Protein AF-A0A959Y8H9-F1 (afdb_monomer_lite)

pLDDT: mean 82.76, std 11.1, range [42.66, 98.06]

Secondary structure (DSSP, 8-state):
--HHHHHHHHHHHHHHTSHHHHHHHHHHHHHHHHHHHHHHHHHHT----EEEEEEETT-SSTTTSPP-SSEEEEEE-S---HHHHHHSS-SEEEEE-TTHHHH---EEEESSPPPHHHHHHH--

Structure (mmCIF, N/CA/C/O backbone):
data_AF-A0A959Y8H9-F1
#
_entry.id   AF-A0A959Y8H9-F1
#
loop_
_atom_site.group_PDB
_atom_site.id
_atom_site.type_symbol
_atom_site.label_atom_id
_atom_site.label_alt_id
_atom_site.label_comp_id
_atom_site.label_asym_id
_atom_site.label_entity_id
_atom_site.label_seq_id
_atom_site.pdbx_PDB_ins_code
_atom_site.Cartn_x
_atom_site.Cartn_y
_atom_site.Cartn_z
_atom_site.occupancy
_atom_site.B_iso_or_equiv
_atom_site.auth_seq_id
_atom_site.auth_comp_id
_atom_site.auth_asym_id
_atom_site.auth_atom_id
_atom_site.pdbx_PDB_model_num
ATOM 1 N N . MET A 1 1 ? 11.774 22.349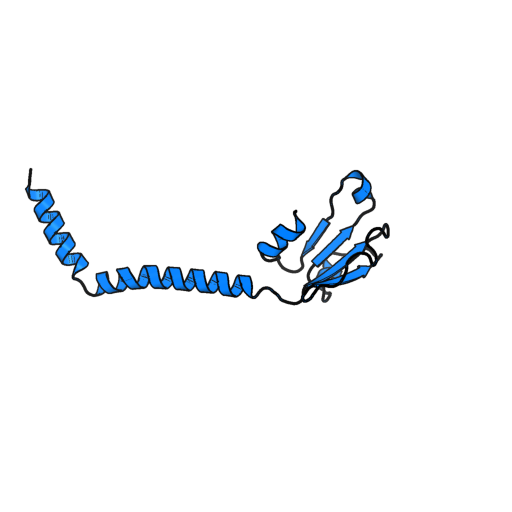 -49.192 1.00 65.00 1 MET A N 1
ATOM 2 C CA . MET A 1 1 ? 11.672 22.098 -47.736 1.00 65.00 1 MET A CA 1
ATOM 3 C C . MET A 1 1 ? 11.659 20.598 -47.359 1.00 65.00 1 MET A C 1
ATOM 5 O O . MET A 1 1 ? 11.124 20.247 -46.323 1.00 65.00 1 MET A O 1
ATOM 9 N N . GLY A 1 2 ? 12.299 19.694 -48.124 1.00 78.12 2 GLY A N 1
ATOM 10 C CA . GLY A 1 2 ? 12.281 18.238 -47.844 1.00 78.12 2 GLY A CA 1
ATOM 11 C C . GLY A 1 2 ? 13.515 17.662 -47.129 1.00 78.12 2 GLY A C 1
ATOM 12 O O . GLY A 1 2 ? 13.541 16.484 -46.794 1.00 78.12 2 GLY A O 1
ATOM 13 N N . LYS A 1 3 ? 14.558 18.468 -46.888 1.00 82.50 3 LYS A N 1
ATOM 14 C CA . LYS A 1 3 ? 15.844 17.973 -46.360 1.00 82.50 3 LYS A CA 1
ATOM 15 C C . LYS A 1 3 ? 15.769 17.554 -44.885 1.00 82.50 3 LYS A C 1
ATOM 17 O O . LYS A 1 3 ? 16.422 16.595 -44.497 1.00 82.50 3 LYS A O 1
ATOM 22 N N . ILE A 1 4 ? 14.944 18.231 -44.084 1.00 92.44 4 ILE A N 1
ATOM 23 C CA . ILE A 1 4 ? 14.794 17.955 -42.646 1.00 92.44 4 ILE A CA 1
ATOM 24 C C . ILE A 1 4 ? 14.186 16.563 -42.418 1.00 92.44 4 ILE A C 1
ATOM 26 O O . ILE A 1 4 ? 14.710 15.796 -41.618 1.00 92.44 4 ILE A O 1
ATOM 30 N N . GLY A 1 5 ? 13.149 16.193 -43.178 1.00 93.62 5 GLY A N 1
ATOM 31 C CA . GLY A 1 5 ? 12.522 14.870 -43.071 1.00 93.62 5 GLY A CA 1
ATOM 32 C C . GLY A 1 5 ? 13.487 13.719 -43.377 1.00 93.62 5 GLY A C 1
ATOM 33 O O . GLY A 1 5 ? 13.506 12.724 -42.657 1.00 93.62 5 GLY A O 1
ATOM 34 N N . LEU A 1 6 ? 14.359 13.883 -44.379 1.00 93.88 6 LEU A N 1
ATOM 35 C CA . LEU A 1 6 ? 15.390 12.890 -44.712 1.00 93.88 6 LEU A CA 1
ATOM 36 C C . LEU A 1 6 ? 16.434 12.732 -43.595 1.00 93.88 6 LEU A C 1
ATOM 38 O O . LEU A 1 6 ? 16.882 11.618 -43.319 1.00 93.88 6 LEU A O 1
ATOM 42 N N . ILE A 1 7 ? 16.800 13.832 -42.931 1.00 94.31 7 ILE A N 1
ATOM 43 C CA . ILE A 1 7 ? 17.730 13.813 -41.795 1.00 94.31 7 ILE A CA 1
ATOM 44 C C . ILE A 1 7 ? 17.099 13.082 -40.604 1.00 94.31 7 ILE A C 1
ATOM 46 O O . ILE A 1 7 ? 17.745 12.207 -40.024 1.00 94.31 7 ILE A O 1
ATOM 50 N N . ILE A 1 8 ? 15.834 13.380 -40.288 1.00 94.75 8 ILE A N 1
ATOM 51 C CA . ILE A 1 8 ? 15.091 12.720 -39.203 1.00 94.75 8 ILE A CA 1
ATOM 52 C C . ILE A 1 8 ? 14.971 11.219 -39.470 1.00 94.75 8 ILE A C 1
ATOM 54 O O . ILE A 1 8 ? 15.257 10.420 -38.581 1.00 94.75 8 ILE A O 1
ATOM 58 N N . TRP A 1 9 ? 14.609 10.823 -40.693 1.00 95.31 9 TRP A N 1
ATOM 59 C CA . TRP A 1 9 ? 14.476 9.414 -41.068 1.00 95.31 9 TRP A CA 1
ATOM 60 C C . TRP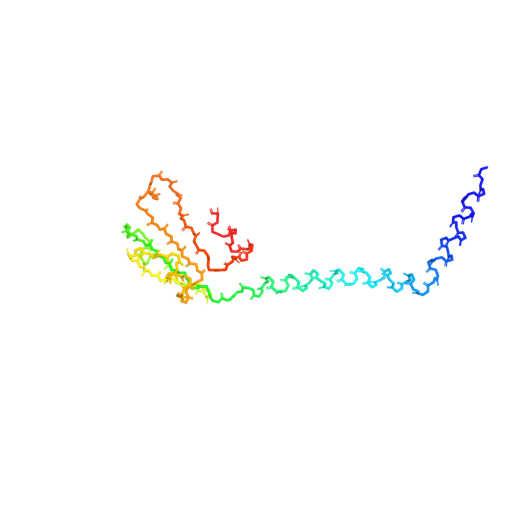 A 1 9 ? 15.776 8.633 -40.852 1.00 95.31 9 TRP A C 1
ATOM 62 O O . TRP A 1 9 ? 15.780 7.581 -40.208 1.00 95.31 9 TRP A O 1
ATOM 72 N N . ARG A 1 10 ? 16.901 9.166 -41.345 1.00 95.69 10 ARG A N 1
ATOM 73 C CA . ARG A 1 10 ? 18.214 8.530 -41.183 1.00 95.69 10 ARG A CA 1
ATOM 74 C C . ARG A 1 10 ? 18.586 8.384 -39.707 1.00 95.69 10 ARG A C 1
ATOM 76 O O . ARG A 1 10 ? 19.056 7.324 -39.295 1.00 95.69 10 ARG A O 1
ATOM 83 N N . GLU A 1 11 ? 18.375 9.434 -38.920 1.00 95.31 11 GLU A N 1
ATOM 84 C CA . GLU A 1 11 ? 18.701 9.448 -37.493 1.00 95.31 11 GLU A CA 1
ATOM 85 C C . GLU A 1 11 ? 17.824 8.466 -36.701 1.00 95.31 11 GLU A C 1
ATOM 87 O O . GLU A 1 11 ? 18.336 7.688 -35.895 1.00 95.31 11 GLU A O 1
ATOM 92 N N . TYR A 1 12 ? 16.519 8.436 -36.984 1.00 94.75 12 TYR A N 1
ATOM 93 C CA . TYR A 1 12 ? 15.569 7.514 -36.364 1.00 94.75 12 TYR A CA 1
ATOM 94 C C . TYR A 1 12 ? 15.941 6.055 -36.638 1.00 94.75 12 TYR A C 1
ATOM 96 O O . TYR A 1 12 ? 16.118 5.285 -35.696 1.00 94.75 12 TYR A O 1
ATOM 104 N N . ILE A 1 13 ? 16.158 5.679 -37.904 1.00 95.44 13 ILE A N 1
ATOM 105 C CA . ILE A 1 13 ? 16.549 4.308 -38.271 1.00 95.44 13 ILE A CA 1
ATOM 106 C C . ILE A 1 13 ? 17.870 3.910 -37.603 1.00 95.44 13 ILE A C 1
ATOM 108 O O . ILE A 1 13 ? 18.004 2.785 -37.118 1.00 95.44 13 ILE A O 1
ATOM 112 N N . THR A 1 14 ? 18.825 4.839 -37.524 1.00 95.25 14 THR A N 1
ATOM 113 C CA . THR A 1 14 ? 20.118 4.603 -36.864 1.00 95.25 14 THR A CA 1
ATOM 114 C C . THR A 1 14 ? 19.966 4.400 -35.357 1.00 95.25 14 THR A C 1
ATOM 116 O O . THR A 1 14 ? 20.752 3.667 -34.764 1.00 95.25 14 THR A O 1
ATOM 119 N N . ARG A 1 15 ? 18.969 5.017 -34.715 1.00 93.62 15 ARG A N 1
ATOM 120 C CA . ARG A 1 15 ? 18.700 4.843 -33.280 1.00 93.62 15 ARG A CA 1
ATOM 121 C C . ARG A 1 15 ? 17.896 3.582 -32.997 1.00 93.62 15 ARG A C 1
ATOM 123 O O . ARG A 1 15 ? 18.316 2.804 -32.150 1.00 93.62 15 ARG A O 1
ATOM 130 N N . VAL A 1 16 ? 16.815 3.337 -33.736 1.00 94.19 16 VAL A N 1
ATOM 131 C CA . VAL A 1 16 ? 15.913 2.199 -33.489 1.00 94.19 16 VAL A CA 1
ATOM 132 C C . VAL A 1 16 ? 16.556 0.852 -33.804 1.00 94.19 16 VAL A C 1
ATOM 134 O O . VAL A 1 16 ? 16.252 -0.135 -33.147 1.00 94.19 16 VAL A O 1
ATOM 137 N N . ARG A 1 17 ? 17.494 0.791 -34.757 1.00 94.06 17 ARG A N 1
ATOM 138 C CA . ARG A 1 17 ? 18.238 -0.445 -35.056 1.00 94.06 17 ARG A CA 1
ATOM 139 C C . ARG A 1 17 ? 19.370 -0.746 -34.072 1.00 94.06 17 ARG A C 1
ATOM 141 O O . ARG A 1 17 ? 19.973 -1.812 -34.172 1.00 94.06 17 ARG A O 1
ATOM 148 N N . LYS A 1 18 ? 19.693 0.156 -33.135 1.00 96.31 18 LYS A N 1
ATOM 149 C CA . LYS A 1 18 ? 20.694 -0.154 -32.107 1.00 96.31 18 LYS A CA 1
ATOM 150 C C . LYS A 1 18 ? 20.121 -1.197 -31.144 1.00 96.31 18 LYS A C 1
ATOM 152 O O . LYS A 1 18 ? 19.013 -1.001 -30.643 1.00 96.31 18 LYS A O 1
ATOM 157 N N . PRO A 1 19 ? 20.876 -2.257 -30.813 1.00 94.81 19 PRO A N 1
ATOM 158 C CA . PRO A 1 19 ? 20.393 -3.298 -29.909 1.00 94.81 19 PRO A CA 1
ATOM 159 C C . PRO A 1 19 ? 20.040 -2.731 -28.529 1.00 94.81 19 PRO A C 1
ATOM 161 O O . PRO A 1 19 ? 19.030 -3.116 -27.953 1.00 94.81 19 PRO A O 1
ATOM 164 N N . SER A 1 20 ? 20.797 -1.743 -28.038 1.00 95.00 20 SER A N 1
ATOM 165 C CA . SER A 1 20 ? 20.491 -1.055 -26.780 1.00 95.00 20 SER A CA 1
ATOM 166 C C . SER A 1 20 ? 19.142 -0.332 -26.800 1.00 95.00 20 SER A C 1
ATOM 168 O O . SER A 1 20 ? 18.434 -0.349 -25.796 1.00 95.00 20 SER A O 1
ATOM 170 N N . PHE A 1 21 ? 18.755 0.262 -27.934 1.00 94.88 21 PHE A N 1
ATOM 171 C CA . PHE A 1 21 ? 17.468 0.940 -28.071 1.00 94.88 21 PHE A CA 1
ATOM 172 C C . PHE A 1 21 ? 16.311 -0.060 -28.018 1.00 94.88 21 PHE A C 1
ATOM 174 O O . PHE A 1 21 ? 15.347 0.158 -27.286 1.00 94.88 21 PHE A O 1
ATOM 181 N N . LEU A 1 22 ? 16.422 -1.175 -28.746 1.00 94.06 22 LEU A N 1
ATOM 182 C CA . LEU A 1 22 ? 15.400 -2.224 -28.739 1.00 94.06 22 LEU A CA 1
ATOM 183 C C . LEU A 1 22 ? 15.256 -2.844 -27.350 1.00 94.06 22 LEU A C 1
ATOM 185 O O . LEU A 1 22 ? 14.144 -2.916 -26.836 1.00 94.06 22 LEU A O 1
ATOM 189 N N . ILE A 1 23 ? 16.372 -3.206 -26.708 1.00 96.19 23 ILE A N 1
ATOM 190 C CA . ILE A 1 23 ? 16.359 -3.779 -25.357 1.00 96.19 23 ILE A CA 1
ATOM 191 C C . ILE A 1 23 ? 15.675 -2.820 -24.385 1.00 96.19 23 ILE A C 1
ATOM 193 O O . ILE A 1 23 ? 14.738 -3.224 -23.711 1.00 96.19 23 ILE A O 1
ATOM 197 N N . MET A 1 24 ? 16.078 -1.548 -24.340 1.00 94.69 24 MET A N 1
ATOM 198 C CA . MET A 1 24 ? 15.503 -0.579 -23.402 1.00 94.69 24 MET A CA 1
ATOM 199 C C . MET A 1 24 ? 14.013 -0.310 -23.669 1.00 94.69 24 MET A C 1
ATOM 201 O O . MET A 1 24 ? 13.250 -0.139 -22.720 1.00 94.69 24 MET A O 1
ATOM 205 N N . THR A 1 25 ? 13.588 -0.321 -24.938 1.00 94.69 25 THR A N 1
ATOM 206 C CA . THR A 1 25 ? 12.184 -0.096 -25.328 1.00 94.69 25 THR A CA 1
ATOM 207 C C . THR A 1 25 ? 11.260 -1.194 -24.811 1.00 94.69 25 THR A C 1
ATOM 209 O O . THR A 1 25 ? 10.128 -0.898 -24.449 1.00 94.69 25 THR A O 1
ATOM 212 N N . PHE A 1 26 ? 11.727 -2.443 -24.733 1.00 95.94 26 PHE A N 1
ATOM 213 C CA . PHE A 1 26 ? 10.948 -3.539 -24.147 1.00 95.94 26 PHE A CA 1
ATOM 214 C C . PHE A 1 26 ? 11.177 -3.679 -22.641 1.00 95.94 26 PHE A C 1
ATOM 216 O O . PHE A 1 26 ? 10.233 -3.903 -21.886 1.00 95.94 26 PHE A O 1
ATOM 223 N N . LEU A 1 27 ? 12.420 -3.507 -22.191 1.00 97.00 27 LEU A N 1
ATOM 224 C CA . LEU A 1 27 ? 12.807 -3.667 -20.795 1.00 97.00 27 LEU A CA 1
ATOM 225 C C . LEU A 1 27 ? 12.161 -2.601 -19.905 1.00 97.00 27 LEU A C 1
ATOM 227 O O . LEU A 1 27 ? 11.696 -2.930 -18.822 1.00 97.00 27 LEU A O 1
ATOM 231 N N . GLY A 1 28 ? 12.080 -1.345 -20.356 1.00 96.31 28 GLY A N 1
ATOM 232 C CA . GLY A 1 28 ? 11.457 -0.260 -19.592 1.00 96.31 28 GLY A CA 1
ATOM 233 C C . GLY A 1 28 ? 9.998 -0.560 -19.216 1.00 96.31 28 GLY A C 1
ATOM 234 O O . GLY A 1 28 ? 9.690 -0.635 -18.025 1.00 96.31 28 GLY A O 1
ATOM 235 N N . PRO A 1 29 ? 9.103 -0.797 -20.193 1.00 96.94 29 PRO A N 1
ATOM 236 C CA . PRO A 1 29 ? 7.721 -1.190 -19.927 1.00 96.94 29 PRO A CA 1
ATOM 237 C C . PRO A 1 29 ? 7.602 -2.472 -19.097 1.00 96.94 29 PRO A C 1
ATOM 239 O O . PRO A 1 29 ? 6.760 -2.531 -18.205 1.00 96.94 29 PRO A O 1
ATOM 242 N N . LEU A 1 30 ? 8.458 -3.472 -19.342 1.00 98.06 30 LEU A N 1
ATOM 243 C CA . LEU A 1 30 ? 8.471 -4.718 -18.570 1.00 98.06 30 LEU A CA 1
ATOM 244 C C . LEU A 1 30 ? 8.778 -4.464 -17.088 1.00 98.06 30 LEU A C 1
ATOM 246 O O . LEU A 1 30 ? 8.085 -4.988 -16.219 1.00 98.06 30 LEU A O 1
ATOM 250 N N . LEU A 1 31 ? 9.791 -3.644 -16.793 1.00 97.81 31 LEU A N 1
ATOM 251 C CA . LEU A 1 31 ? 10.162 -3.297 -15.421 1.00 97.81 31 LEU A CA 1
ATOM 252 C C . LEU A 1 31 ? 9.041 -2.529 -14.714 1.00 97.81 31 LEU A C 1
ATOM 254 O O . LEU A 1 31 ? 8.746 -2.826 -13.559 1.00 97.81 31 LEU A O 1
ATOM 258 N N . ILE A 1 32 ? 8.381 -1.595 -15.407 1.00 97.50 32 ILE A N 1
ATOM 259 C CA . ILE A 1 32 ? 7.230 -0.860 -14.859 1.00 97.50 32 ILE A CA 1
ATOM 260 C C . ILE A 1 32 ? 6.079 -1.824 -14.555 1.00 97.50 32 ILE A C 1
ATOM 262 O O . ILE A 1 32 ? 5.551 -1.816 -13.445 1.00 97.50 32 ILE A O 1
ATOM 266 N N . ALA A 1 33 ? 5.713 -2.684 -15.508 1.00 97.81 33 ALA A N 1
ATOM 267 C CA . ALA A 1 33 ? 4.652 -3.670 -15.319 1.00 97.81 33 ALA A CA 1
ATOM 268 C C . ALA A 1 33 ? 4.968 -4.629 -14.160 1.00 97.81 33 ALA A C 1
ATOM 270 O O . ALA A 1 33 ? 4.098 -4.908 -13.333 1.00 97.81 33 ALA A O 1
ATOM 271 N N . GLY A 1 34 ? 6.221 -5.082 -14.057 1.00 97.75 34 GLY A N 1
ATOM 272 C CA . GLY A 1 34 ? 6.696 -5.912 -12.952 1.00 97.75 34 GLY A CA 1
ATOM 273 C C . GLY A 1 34 ? 6.583 -5.202 -11.603 1.00 97.75 34 GLY A C 1
ATOM 274 O O . GLY A 1 34 ? 6.010 -5.759 -10.670 1.00 97.75 34 GLY A O 1
ATOM 275 N N . ALA A 1 35 ? 7.047 -3.955 -11.508 1.00 97.25 35 ALA A N 1
ATOM 276 C CA . ALA A 1 35 ? 6.956 -3.163 -10.282 1.00 97.25 35 ALA A CA 1
ATOM 277 C C . ALA A 1 35 ? 5.498 -2.938 -9.846 1.00 97.25 35 ALA A C 1
ATOM 279 O O . ALA A 1 35 ? 5.167 -3.150 -8.681 1.00 97.25 35 ALA A O 1
ATOM 280 N N . VAL A 1 36 ? 4.611 -2.577 -10.781 1.00 96.56 36 VAL A N 1
ATOM 281 C CA . VAL A 1 36 ? 3.174 -2.412 -10.502 1.00 96.56 36 VAL A CA 1
ATOM 282 C C . VAL A 1 36 ? 2.552 -3.725 -10.032 1.00 96.56 36 VAL A C 1
ATOM 284 O O . VAL A 1 36 ? 1.830 -3.737 -9.038 1.00 96.56 36 VAL A O 1
ATOM 287 N N . THR A 1 37 ? 2.875 -4.839 -10.689 1.00 96.19 37 THR A N 1
ATOM 288 C CA . THR A 1 37 ? 2.377 -6.167 -10.303 1.00 96.19 37 THR A CA 1
ATOM 289 C C . THR A 1 37 ? 2.817 -6.540 -8.890 1.00 96.19 37 THR A C 1
ATOM 291 O O . THR A 1 37 ? 2.002 -7.019 -8.104 1.00 96.19 37 THR A O 1
ATOM 294 N N . LEU A 1 38 ? 4.082 -6.287 -8.539 1.00 94.38 38 LEU A N 1
ATOM 295 C CA . LEU A 1 38 ? 4.599 -6.540 -7.193 1.00 94.38 38 LEU A CA 1
ATOM 296 C C . LEU A 1 38 ? 3.882 -5.689 -6.142 1.00 94.38 38 LEU A C 1
ATOM 298 O O . LEU A 1 38 ? 3.452 -6.231 -5.127 1.00 94.38 38 LEU A O 1
ATOM 302 N N . MET A 1 39 ? 3.702 -4.389 -6.393 1.00 90.81 39 MET A N 1
ATOM 303 C CA . MET A 1 39 ? 2.966 -3.509 -5.476 1.00 90.81 39 MET A CA 1
ATOM 304 C C . MET A 1 39 ? 1.535 -4.006 -5.238 1.00 90.81 39 MET A C 1
ATOM 306 O O . MET A 1 39 ? 1.104 -4.106 -4.091 1.00 90.81 39 MET A O 1
ATOM 310 N N . VAL A 1 40 ? 0.818 -4.381 -6.303 1.00 89.50 40 VAL A N 1
ATOM 311 C CA . VAL A 1 40 ? -0.541 -4.937 -6.196 1.00 89.50 40 VAL A CA 1
ATOM 312 C C . VAL A 1 40 ? -0.537 -6.255 -5.424 1.00 89.50 40 VAL A C 1
ATOM 314 O O . VAL A 1 40 ? -1.366 -6.449 -4.541 1.00 89.50 40 VAL A O 1
ATOM 317 N N . TYR A 1 41 ? 0.404 -7.153 -5.711 1.00 87.12 41 TYR A N 1
ATOM 318 C CA . TYR A 1 41 ? 0.507 -8.441 -5.029 1.00 87.12 41 TYR A CA 1
ATOM 319 C C . TYR A 1 41 ? 0.726 -8.294 -3.519 1.00 87.12 41 TYR A C 1
ATOM 321 O O . TYR A 1 41 ? 0.068 -8.985 -2.742 1.00 87.12 41 TYR A O 1
ATOM 329 N N . PHE A 1 42 ? 1.612 -7.389 -3.092 1.00 81.31 42 PHE A N 1
ATOM 330 C CA . PHE A 1 42 ? 1.820 -7.122 -1.668 1.00 81.31 42 PHE A CA 1
ATOM 331 C C . PHE A 1 42 ? 0.606 -6.456 -1.023 1.00 81.31 42 PHE A C 1
ATOM 333 O O . PHE A 1 42 ? 0.211 -6.870 0.061 1.00 81.31 42 PHE A O 1
ATOM 340 N N . SER A 1 43 ? -0.038 -5.511 -1.712 1.00 76.69 43 SER A N 1
ATOM 341 C CA . SER A 1 43 ? -1.258 -4.869 -1.207 1.00 76.69 43 SER A CA 1
ATOM 342 C C . SER A 1 43 ? -2.411 -5.861 -1.016 1.00 76.69 43 SER A C 1
ATOM 344 O O . SER A 1 43 ? -3.169 -5.743 -0.061 1.00 76.69 43 SER A O 1
ATOM 346 N N . LEU A 1 44 ? -2.529 -6.876 -1.878 1.00 74.69 44 LEU A N 1
ATOM 347 C CA . LEU A 1 44 ? -3.534 -7.935 -1.722 1.00 74.69 44 LEU A CA 1
ATOM 348 C C . LEU A 1 44 ? -3.206 -8.920 -0.592 1.00 74.69 44 LEU A C 1
ATOM 350 O O . LEU A 1 44 ? -4.103 -9.597 -0.099 1.00 74.69 44 LEU A O 1
ATOM 354 N N . LYS A 1 45 ? -1.931 -9.033 -0.205 1.00 67.62 45 LYS A N 1
ATOM 355 C CA . LYS A 1 45 ? -1.469 -9.917 0.873 1.00 67.62 45 LYS A CA 1
ATOM 356 C C . LYS A 1 45 ? -1.498 -9.281 2.257 1.00 67.62 45 LYS A C 1
ATOM 358 O O . LYS A 1 45 ? -1.217 -9.973 3.231 1.00 67.62 45 LYS A O 1
ATOM 363 N N . GLU A 1 46 ? -1.877 -8.015 2.359 1.00 62.94 46 GLU A N 1
ATOM 364 C CA . GLU A 1 46 ? -2.100 -7.295 3.616 1.00 62.94 46 GLU A CA 1
ATOM 365 C C . GLU A 1 46 ? -3.399 -7.758 4.319 1.00 62.94 46 GLU A C 1
ATOM 367 O O . GLU A 1 46 ? -4.160 -6.967 4.860 1.00 62.94 46 GLU A O 1
ATOM 372 N N . SER A 1 47 ? -3.683 -9.064 4.280 1.00 58.16 47 SER A N 1
ATOM 373 C CA . SER A 1 47 ? -4.780 -9.734 4.982 1.00 58.16 47 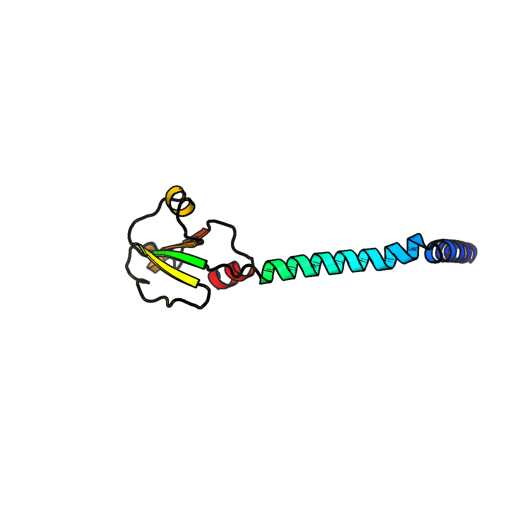SER A CA 1
ATOM 374 C C . SER A 1 47 ? -4.269 -10.412 6.259 1.00 58.16 47 SER A C 1
ATOM 376 O O . SER A 1 47 ? -4.665 -11.534 6.576 1.00 58.16 47 SER A O 1
ATOM 378 N N . SER A 1 48 ? -3.306 -9.795 6.946 1.00 66.06 48 SER A N 1
ATOM 379 C CA . SER A 1 48 ? -2.925 -10.230 8.291 1.00 66.06 48 SER A CA 1
ATOM 380 C C . SER A 1 48 ? -4.146 -10.147 9.204 1.00 66.06 48 SER A C 1
ATOM 382 O O . SER A 1 48 ? -4.891 -9.173 9.103 1.00 66.06 48 SER A O 1
ATOM 384 N N . GLU A 1 49 ? -4.327 -11.129 10.092 1.00 72.75 49 GLU A N 1
ATOM 385 C CA . GLU A 1 49 ? -5.396 -11.114 11.094 1.00 72.75 49 GLU A CA 1
ATOM 386 C C . GLU A 1 49 ? -5.462 -9.748 11.791 1.00 72.75 49 GLU A C 1
ATOM 388 O O . GLU A 1 49 ? -4.501 -9.287 12.415 1.00 72.75 49 GLU A O 1
ATOM 393 N N . GLN A 1 50 ? -6.593 -9.065 11.635 1.00 77.94 50 GLN A N 1
ATOM 394 C CA . GLN A 1 50 ? -6.803 -7.734 12.170 1.00 77.94 50 GLN A CA 1
ATOM 395 C C . GLN A 1 50 ? -7.455 -7.859 13.544 1.00 77.94 50 GLN A C 1
ATOM 397 O O . GLN A 1 50 ? -8.646 -8.148 13.668 1.00 77.94 50 GLN A O 1
ATOM 402 N N . LEU A 1 51 ? -6.662 -7.632 14.589 1.00 85.38 51 LEU A N 1
ATOM 403 C CA . LEU A 1 51 ? -7.147 -7.601 15.964 1.00 85.38 51 LEU A CA 1
ATOM 404 C C . LEU A 1 51 ? -7.654 -6.187 16.268 1.00 85.38 51 LEU A C 1
ATOM 406 O O . LEU A 1 51 ? -6.866 -5.239 16.355 1.00 85.38 51 LEU A O 1
ATOM 410 N N . VAL A 1 52 ? -8.969 -6.038 16.391 1.00 86.69 52 VAL A N 1
ATOM 411 C CA . VAL A 1 52 ? -9.647 -4.756 16.603 1.00 86.69 52 VAL A CA 1
ATOM 412 C C . VAL A 1 52 ? -10.051 -4.635 18.068 1.00 86.69 52 VAL A C 1
ATOM 414 O O . VAL A 1 52 ? -10.870 -5.409 18.553 1.00 86.69 52 VAL A O 1
ATOM 417 N N . LEU A 1 53 ? -9.497 -3.651 18.771 1.00 87.75 53 LEU A N 1
ATOM 418 C CA . LEU A 1 53 ? -9.905 -3.280 20.121 1.00 87.75 53 LEU A CA 1
ATOM 419 C C . LEU A 1 53 ? -10.989 -2.201 20.053 1.00 87.75 53 LEU A C 1
ATOM 421 O O . LEU A 1 53 ? -10.767 -1.123 19.515 1.00 87.75 53 LEU A O 1
ATOM 425 N N . VAL A 1 54 ? -12.151 -2.464 20.625 1.00 87.94 54 VAL A N 1
ATOM 426 C CA . VAL A 1 54 ? -13.274 -1.535 20.701 1.00 87.94 54 VAL A CA 1
ATOM 427 C C . VAL A 1 54 ? -13.365 -1.018 22.133 1.00 87.94 54 VAL A C 1
ATOM 429 O O . VAL A 1 54 ? -13.654 -1.778 23.058 1.00 87.94 54 VAL A O 1
ATOM 432 N N . VAL A 1 55 ? -13.089 0.271 22.318 1.00 87.62 55 VAL A N 1
ATOM 433 C CA . VAL A 1 55 ? -13.279 0.990 23.581 1.00 87.62 55 VAL A CA 1
ATOM 434 C C . VAL A 1 55 ? -14.699 1.556 23.563 1.00 87.62 55 VAL A C 1
ATOM 436 O O . VAL A 1 55 ? -14.952 2.572 22.926 1.00 87.62 55 VAL A O 1
ATOM 439 N N . ASP A 1 56 ? -15.645 0.863 24.195 1.00 82.94 56 ASP A N 1
ATOM 440 C CA . ASP A 1 56 ? -17.085 1.161 24.105 1.00 82.94 56 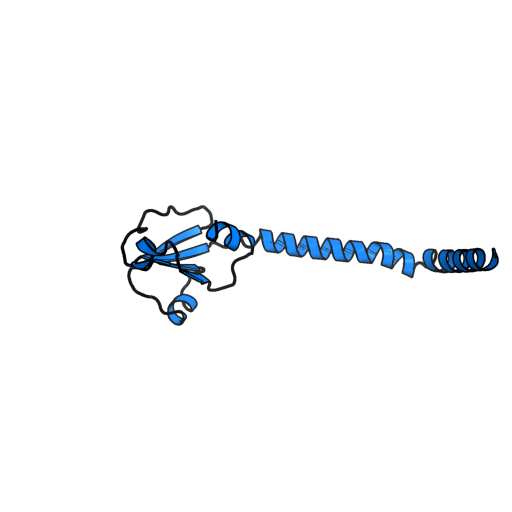ASP A CA 1
ATOM 441 C C . ASP A 1 56 ? -17.666 1.596 25.450 1.00 82.94 56 ASP A C 1
ATOM 443 O O . ASP A 1 56 ? -18.480 0.877 26.027 1.00 82.94 56 ASP A O 1
ATOM 447 N N . LYS A 1 57 ? -17.278 2.788 25.928 1.00 80.06 57 LYS A N 1
ATOM 448 C CA . LYS A 1 57 ? -17.747 3.365 27.207 1.00 80.06 57 LYS A CA 1
ATOM 449 C C . LYS A 1 57 ? -19.277 3.346 27.384 1.00 80.06 57 LYS A C 1
ATOM 451 O O . LYS A 1 57 ? -19.729 3.007 28.478 1.00 80.06 57 LYS A O 1
ATOM 456 N N . PRO A 1 58 ? -20.096 3.685 26.363 1.00 78.75 58 PRO A N 1
ATOM 457 C CA . PRO A 1 58 ? -21.551 3.698 26.511 1.00 78.75 58 PRO A CA 1
ATOM 458 C C . PRO A 1 58 ? -22.210 2.314 26.341 1.00 78.75 58 PRO A C 1
ATOM 460 O O . PRO A 1 58 ? -23.437 2.230 26.396 1.00 78.75 58 PRO A O 1
ATOM 463 N N . GLN A 1 59 ? -21.437 1.237 26.138 1.00 80.44 59 GLN A N 1
ATOM 464 C CA . GLN A 1 59 ? -21.933 -0.136 25.928 1.00 80.44 59 GLN A CA 1
ATOM 465 C C . GLN A 1 59 ? -22.893 -0.281 24.731 1.00 80.44 59 GLN A C 1
ATOM 467 O O . GLN A 1 59 ? -23.817 -1.100 24.740 1.00 80.44 59 GLN A O 1
ATOM 472 N N . LEU A 1 60 ? -22.702 0.516 23.679 1.00 77.62 60 LEU A N 1
ATOM 473 C CA . LEU A 1 60 ? -23.596 0.526 22.516 1.00 77.62 60 LEU A CA 1
ATOM 474 C C . LEU A 1 60 ? -23.288 -0.596 21.517 1.00 77.62 60 LEU A C 1
ATOM 476 O O . LEU A 1 60 ? -24.201 -1.075 20.829 1.00 77.62 60 LEU A O 1
ATOM 480 N N . LEU A 1 61 ? -22.018 -0.995 21.427 1.00 77.81 61 LEU A N 1
ATOM 481 C CA . LEU A 1 61 ? -21.468 -1.922 20.431 1.00 77.81 61 LEU A CA 1
ATOM 482 C C . LEU A 1 61 ? -20.987 -3.250 21.024 1.00 77.81 61 LEU A C 1
ATOM 484 O O . LEU A 1 61 ? -20.717 -4.179 20.261 1.00 77.81 61 LEU A O 1
ATOM 488 N N . THR A 1 62 ? -20.899 -3.346 22.350 1.00 78.69 62 THR A N 1
ATOM 489 C CA . THR A 1 62 ? -20.489 -4.553 23.078 1.00 78.69 62 THR A CA 1
ATOM 490 C C . THR A 1 62 ? -21.285 -5.770 22.590 1.00 78.69 62 THR A C 1
ATOM 492 O O . THR A 1 62 ? -22.516 -5.754 22.567 1.00 78.69 62 THR A O 1
ATOM 495 N N . ASP A 1 63 ? -20.566 -6.801 22.136 1.00 76.81 63 ASP A N 1
ATOM 496 C CA . ASP A 1 63 ? -21.087 -8.061 21.576 1.00 76.81 63 ASP A CA 1
ATOM 497 C C . ASP A 1 63 ? -22.009 -7.938 20.346 1.00 76.81 63 ASP A C 1
ATOM 499 O O . ASP A 1 63 ? -22.652 -8.910 19.935 1.00 76.81 63 ASP A O 1
ATOM 503 N N . LYS A 1 64 ? -22.075 -6.764 19.709 1.00 81.56 64 LYS A N 1
ATOM 504 C CA . LYS A 1 64 ? -22.860 -6.575 18.477 1.00 81.56 64 LYS A CA 1
ATOM 505 C C . LYS A 1 64 ? -22.059 -6.850 17.214 1.00 81.56 64 LYS A C 1
ATOM 507 O O . LYS A 1 64 ? -22.652 -7.211 16.194 1.00 81.56 64 LYS A O 1
ATOM 512 N N . LEU A 1 65 ? -20.737 -6.680 17.264 1.00 81.88 65 LEU A N 1
ATOM 513 C CA . LEU A 1 65 ? -19.858 -6.987 16.140 1.00 81.88 65 LEU A CA 1
ATOM 514 C C . LEU A 1 65 ? -19.499 -8.469 16.186 1.00 81.88 65 LEU A C 1
ATOM 516 O O . LEU A 1 65 ? -19.097 -8.996 17.222 1.00 81.88 65 LEU A O 1
ATOM 520 N N . LYS A 1 66 ? -19.682 -9.140 15.049 1.00 80.12 66 LYS A N 1
ATOM 521 C CA . LYS A 1 66 ? -19.334 -10.548 14.879 1.00 80.12 66 LYS A CA 1
ATOM 522 C C . LYS A 1 66 ? -17.956 -10.655 14.256 1.00 80.12 66 LYS A C 1
ATOM 524 O O . LYS A 1 66 ? -17.692 -9.993 13.254 1.00 80.12 66 LYS A O 1
ATOM 529 N N . ASP A 1 67 ? -17.146 -11.544 14.809 1.00 83.00 67 ASP A N 1
ATOM 530 C CA . ASP A 1 67 ? -15.859 -11.906 14.231 1.00 83.00 67 ASP A CA 1
ATOM 531 C C . ASP A 1 67 ? -16.014 -12.398 12.788 1.00 83.00 67 ASP A C 1
ATOM 533 O O . ASP A 1 67 ? -16.946 -13.133 12.436 1.00 83.00 67 ASP A O 1
ATOM 537 N N . GLY A 1 68 ? -15.085 -11.950 11.950 1.00 79.38 68 GLY A N 1
ATOM 538 C CA . GLY A 1 68 ? -14.936 -12.379 10.570 1.00 79.38 68 GLY A CA 1
ATOM 539 C C . GLY A 1 68 ? -13.876 -13.469 10.434 1.00 79.38 68 GLY A C 1
ATOM 540 O O . GLY A 1 68 ? -13.369 -14.011 11.408 1.00 79.38 68 GLY A O 1
ATOM 541 N N . LYS A 1 69 ? -13.521 -13.785 9.186 1.00 75.00 69 LYS A N 1
ATOM 542 C CA . LYS A 1 69 ? -12.463 -14.758 8.882 1.00 75.00 69 LYS A CA 1
ATOM 543 C C . LYS A 1 69 ? -11.067 -14.253 9.265 1.00 75.00 69 LYS A C 1
ATOM 545 O O . LYS A 1 69 ? -10.261 -15.035 9.742 1.00 75.00 69 LYS A O 1
ATOM 550 N N . ASP A 1 70 ? -10.818 -12.965 9.041 1.00 75.94 70 ASP A N 1
ATOM 551 C CA . ASP A 1 70 ? -9.507 -12.331 9.210 1.00 75.94 70 ASP A CA 1
ATOM 552 C C . ASP A 1 70 ? -9.588 -11.108 10.153 1.00 75.94 70 ASP A C 1
ATOM 554 O O . ASP A 1 70 ? -8.656 -10.313 10.219 1.00 75.94 70 ASP A O 1
ATOM 558 N N . ILE A 1 71 ? -10.717 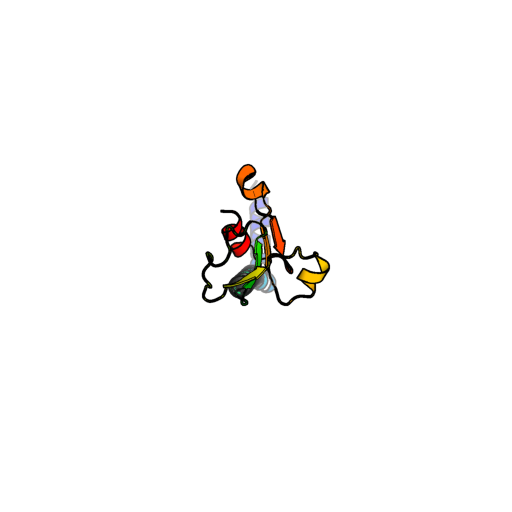-10.911 10.852 1.00 81.62 71 ILE A N 1
ATOM 559 C CA . ILE A 1 71 ? -10.972 -9.767 11.746 1.00 81.62 71 ILE A CA 1
ATOM 560 C C . ILE A 1 71 ? -11.580 -10.283 13.052 1.00 81.62 71 ILE A C 1
ATOM 562 O O . ILE A 1 71 ? -12.641 -10.909 13.018 1.00 81.62 71 ILE A O 1
ATOM 566 N N . HIS A 1 72 ? -10.948 -9.963 14.181 1.00 84.38 72 HIS A N 1
ATOM 567 C CA . HIS A 1 72 ? -11.406 -10.342 15.521 1.00 84.38 72 HIS A CA 1
ATOM 568 C C . HIS A 1 72 ? -11.630 -9.111 16.393 1.00 84.38 72 HIS A C 1
ATOM 570 O O . HIS A 1 72 ? -10.765 -8.230 16.448 1.00 84.38 72 HIS A O 1
ATOM 576 N N . PHE A 1 73 ? -12.768 -9.060 17.085 1.00 87.25 73 PHE A N 1
ATOM 577 C CA . PHE A 1 73 ? -13.153 -7.928 17.925 1.00 87.25 73 PHE A CA 1
ATOM 578 C C . PHE A 1 73 ? -12.938 -8.229 19.410 1.00 87.25 73 PHE A C 1
ATOM 580 O O . PHE A 1 73 ? -13.410 -9.229 19.945 1.00 87.25 73 PHE A O 1
ATOM 587 N N . PHE A 1 74 ? -12.261 -7.314 20.097 1.00 87.50 74 PHE A N 1
ATOM 588 C CA . PHE A 1 74 ? -12.067 -7.327 21.544 1.00 87.50 74 PHE A CA 1
ATOM 589 C C . PHE A 1 74 ? -12.694 -6.076 22.131 1.00 87.50 74 PHE A C 1
ATOM 591 O O . PHE A 1 74 ? -12.500 -4.992 21.596 1.00 87.50 74 PHE A O 1
ATOM 598 N N . TYR A 1 75 ? -13.403 -6.201 23.246 1.00 87.69 75 TYR A N 1
ATOM 599 C CA . TYR A 1 75 ? -14.098 -5.076 23.863 1.00 87.69 75 TYR A CA 1
ATOM 600 C C . TYR A 1 75 ? -13.428 -4.681 25.175 1.00 87.69 75 TYR A C 1
ATOM 602 O O . TYR A 1 75 ? -13.043 -5.534 25.976 1.00 87.69 75 TYR A O 1
ATOM 610 N N . THR A 1 76 ? -13.308 -3.380 25.410 1.00 86.00 76 THR A N 1
ATOM 611 C CA . THR A 1 76 ? -12.891 -2.821 26.694 1.00 86.00 76 THR A CA 1
ATOM 612 C C . THR A 1 76 ? -13.721 -1.592 27.030 1.00 86.00 76 THR A C 1
ATOM 614 O O . THR A 1 76 ? -14.201 -0.875 26.158 1.00 86.00 76 THR A O 1
ATOM 617 N N . GLN A 1 77 ? -13.893 -1.362 28.324 1.00 81.75 77 GLN A N 1
ATOM 618 C CA . GLN A 1 77 ? -14.591 -0.201 28.876 1.00 81.75 77 GLN A CA 1
ATOM 619 C C . GLN A 1 77 ? -13.614 0.853 29.402 1.00 81.75 77 GLN A C 1
ATOM 621 O O . GLN A 1 77 ? -13.989 1.979 29.716 1.00 81.75 77 GLN A O 1
ATOM 626 N N . GLN A 1 78 ? -12.343 0.475 29.524 1.00 81.50 78 GLN A N 1
ATOM 627 C CA . GLN A 1 78 ? -11.310 1.324 30.079 1.00 81.50 78 GLN A CA 1
ATOM 628 C C . GLN A 1 78 ? -10.621 2.099 28.963 1.00 81.50 78 GLN A C 1
ATOM 630 O O . GLN A 1 78 ? -10.132 1.494 28.004 1.00 81.50 78 GLN A O 1
ATOM 635 N N . GLU A 1 79 ? -10.520 3.419 29.137 1.00 80.19 79 GLU A N 1
ATOM 636 C CA . GLU A 1 79 ? -9.705 4.270 28.273 1.00 80.19 79 GLU A CA 1
ATOM 637 C C . GLU A 1 79 ? -8.293 3.702 28.137 1.00 80.19 79 GLU A C 1
ATOM 639 O O . GLU A 1 79 ? -7.632 3.360 29.122 1.00 80.19 79 GLU A O 1
ATOM 644 N N . GLN A 1 80 ? -7.838 3.596 26.894 1.00 79.25 80 GLN A N 1
ATOM 645 C CA . GLN A 1 80 ? -6.487 3.175 26.574 1.00 79.25 80 GLN A CA 1
ATOM 646 C C . GLN A 1 80 ? -5.698 4.391 26.109 1.00 79.25 80 GLN A C 1
ATOM 648 O O . GLN A 1 80 ? -6.125 5.123 25.223 1.00 79.25 80 GLN A O 1
ATOM 653 N N . SER A 1 81 ? -4.518 4.592 26.692 1.00 83.44 81 SER A N 1
ATOM 654 C CA . SER A 1 81 ? -3.553 5.550 26.155 1.00 83.44 81 SER A CA 1
ATOM 655 C C . SER A 1 81 ? -2.937 5.003 24.865 1.00 83.44 81 SER A C 1
ATOM 657 O O . SER A 1 81 ? -2.662 3.803 24.777 1.00 83.44 81 SER A O 1
ATOM 659 N N . ASP A 1 82 ? -2.608 5.885 23.918 1.00 80.94 82 ASP A N 1
ATOM 660 C CA . ASP A 1 82 ? -1.871 5.570 22.686 1.00 80.94 82 ASP A CA 1
ATOM 661 C C . ASP A 1 82 ? -0.662 4.653 22.919 1.00 80.94 82 ASP A C 1
ATOM 663 O O . ASP A 1 82 ? -0.400 3.738 22.137 1.00 80.94 82 ASP A O 1
ATOM 667 N N . SER A 1 83 ? 0.083 4.883 24.004 1.00 83.31 83 SER A N 1
ATOM 668 C CA . SER A 1 83 ? 1.266 4.092 24.355 1.00 83.31 83 SER A CA 1
ATOM 669 C C . SER A 1 83 ? 0.908 2.658 24.753 1.00 83.31 83 SER A C 1
ATOM 671 O O . SER A 1 83 ? 1.592 1.719 24.347 1.00 83.31 83 SER A O 1
ATOM 673 N N . ALA A 1 84 ? -0.173 2.481 25.520 1.00 84.12 84 ALA A N 1
ATOM 674 C CA . ALA A 1 84 ? -0.653 1.168 25.946 1.00 84.12 84 ALA A CA 1
ATOM 675 C C . ALA A 1 84 ? -1.225 0.379 24.760 1.00 84.12 84 ALA A C 1
ATOM 677 O O . ALA A 1 84 ? -0.910 -0.799 24.592 1.00 84.12 84 ALA A O 1
ATOM 678 N N . PHE A 1 85 ? -1.974 1.053 23.884 1.00 85.31 85 PHE A N 1
ATOM 679 C CA . PHE A 1 85 ? -2.487 0.467 22.648 1.00 85.31 85 PHE A CA 1
ATOM 680 C C . PHE A 1 85 ? -1.354 -0.014 21.729 1.00 85.31 85 PHE A C 1
ATOM 682 O O . PHE A 1 85 ? -1.349 -1.170 21.306 1.00 85.31 85 PHE A O 1
ATOM 689 N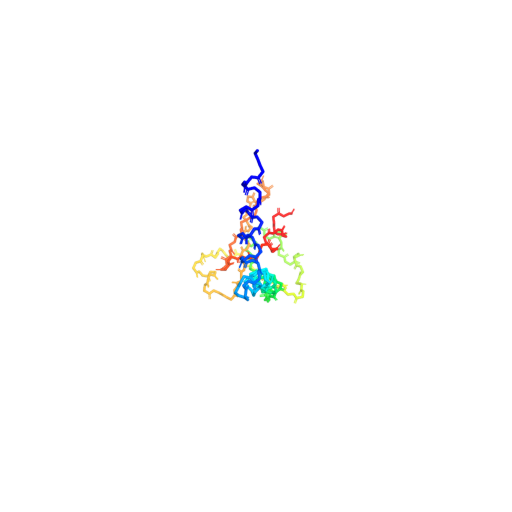 N . LYS A 1 86 ? -0.340 0.828 21.482 1.00 84.06 86 LYS A N 1
ATOM 690 C CA . LYS A 1 86 ? 0.807 0.469 20.627 1.00 84.06 86 LYS A CA 1
ATOM 691 C C . LYS A 1 86 ? 1.648 -0.677 21.196 1.00 84.06 86 LYS A C 1
ATOM 693 O O . LYS A 1 86 ? 2.202 -1.457 20.421 1.00 84.06 86 LYS A O 1
ATOM 698 N N . ALA A 1 87 ? 1.747 -0.794 22.520 1.00 85.56 87 ALA A N 1
ATOM 699 C CA . ALA A 1 87 ? 2.425 -1.913 23.177 1.00 85.56 87 ALA A CA 1
ATOM 700 C C . ALA A 1 87 ? 1.621 -3.226 23.108 1.00 85.56 87 ALA A C 1
ATOM 702 O O . ALA A 1 87 ? 2.207 -4.307 23.172 1.00 85.56 87 ALA A O 1
ATOM 703 N N . GLY A 1 88 ? 0.298 -3.141 22.958 1.00 85.06 88 GLY A N 1
ATOM 704 C CA . GLY A 1 88 ? -0.591 -4.292 22.864 1.00 85.06 88 GLY A CA 1
ATOM 705 C C . GLY A 1 88 ? -0.491 -5.063 21.538 1.00 85.06 88 GLY A C 1
ATOM 706 O O . GLY A 1 88 ? 0.156 -4.616 20.582 1.00 85.06 88 GLY A O 1
ATOM 707 N N . PRO A 1 89 ? -1.155 -6.232 21.461 1.00 84.62 89 PRO A N 1
ATOM 708 C CA . PRO A 1 89 ? -1.209 -7.056 20.253 1.00 84.62 89 PRO A CA 1
ATOM 709 C C . PRO A 1 89 ? -2.173 -6.508 19.186 1.00 84.62 89 PRO A C 1
ATOM 711 O O . PRO A 1 89 ? -2.220 -7.041 18.086 1.00 84.62 89 PRO A O 1
ATOM 714 N N . TYR A 1 90 ? -2.948 -5.469 19.499 1.00 85.75 90 TYR A N 1
ATOM 715 C CA . TYR A 1 90 ? -4.021 -4.965 18.646 1.00 85.75 90 TYR A CA 1
ATOM 716 C C . TYR A 1 90 ? -3.503 -4.139 17.462 1.00 85.75 90 TYR A C 1
ATOM 718 O O . TYR A 1 90 ? -2.524 -3.397 17.575 1.00 85.75 90 TYR A O 1
ATOM 726 N N . THR A 1 91 ? -4.201 -4.245 16.333 1.00 83.81 91 THR A N 1
ATOM 727 C CA . THR A 1 91 ? -3.866 -3.561 15.075 1.00 83.81 91 THR A CA 1
ATOM 728 C C . THR A 1 91 ? -4.640 -2.248 14.927 1.00 83.81 91 THR A C 1
ATOM 730 O O . THR A 1 91 ? -4.106 -1.257 14.421 1.00 83.81 91 THR A O 1
ATOM 733 N N . LEU A 1 92 ? -5.886 -2.223 15.408 1.00 86.00 92 LEU A N 1
ATOM 734 C CA . LEU A 1 92 ? -6.805 -1.085 15.350 1.00 86.00 92 LEU A CA 1
ATOM 735 C C . LEU A 1 92 ? -7.482 -0.899 16.707 1.00 86.00 92 LEU A C 1
ATOM 737 O O . LEU A 1 92 ? -7.923 -1.875 17.305 1.00 86.00 92 LEU A O 1
ATOM 741 N N . MET A 1 93 ? -7.600 0.344 17.160 1.00 86.56 93 MET A N 1
ATOM 742 C CA . MET A 1 93 ? -8.438 0.741 18.281 1.00 86.56 93 MET A CA 1
ATOM 743 C C . MET A 1 93 ? -9.548 1.672 17.801 1.00 86.56 93 MET A C 1
ATOM 745 O O . MET A 1 93 ? -9.293 2.663 17.118 1.00 86.56 93 MET A O 1
ATOM 749 N N . VAL A 1 94 ? -10.778 1.336 18.163 1.00 87.12 94 VAL A N 1
ATOM 750 C CA . VAL A 1 94 ? -11.991 2.098 17.875 1.00 87.12 94 VAL A CA 1
ATOM 751 C C . VAL A 1 94 ? -12.459 2.705 19.190 1.00 87.12 94 VAL A C 1
ATOM 753 O O . VAL A 1 94 ? -12.841 1.958 20.087 1.00 87.12 94 VAL A O 1
ATOM 756 N N . ASP A 1 95 ? -12.402 4.028 19.320 1.00 86.12 95 ASP A N 1
ATOM 757 C CA . ASP A 1 95 ? -12.876 4.731 20.516 1.00 86.12 95 ASP A CA 1
ATOM 758 C C . ASP A 1 95 ? -14.282 5.286 20.279 1.00 86.12 95 ASP A C 1
ATOM 760 O O . ASP A 1 95 ? -14.506 6.162 19.432 1.00 86.12 95 ASP A O 1
ATOM 764 N N . VAL A 1 96 ? -15.236 4.723 21.017 1.00 83.25 96 VAL A N 1
ATOM 765 C CA . VAL A 1 96 ? -16.650 5.083 20.998 1.00 83.25 96 VAL A CA 1
ATOM 766 C C . VAL A 1 96 ? -16.941 5.862 22.272 1.00 83.25 96 VAL A C 1
ATOM 768 O O . VAL A 1 96 ? -17.186 5.303 23.342 1.00 83.25 96 VAL A O 1
ATOM 771 N N . ASN A 1 97 ? -16.913 7.185 22.142 1.00 78.06 97 ASN A N 1
ATOM 772 C CA . ASN A 1 97 ? -17.289 8.092 23.216 1.00 78.06 97 ASN A CA 1
ATOM 773 C C . ASN A 1 97 ? -18.819 8.292 23.271 1.00 78.06 97 ASN A C 1
ATOM 775 O O . ASN A 1 97 ? -19.533 8.037 22.302 1.00 78.06 97 ASN A O 1
ATOM 779 N N . GLU A 1 98 ? -19.335 8.814 24.382 1.00 74.12 98 GLU A N 1
ATOM 780 C CA . GLU A 1 98 ? -20.763 9.124 24.565 1.00 74.12 98 GLU A CA 1
ATOM 781 C C . GLU A 1 98 ? -21.288 10.138 23.528 1.00 74.12 98 GLU A C 1
ATOM 783 O O . GLU A 1 98 ? -22.454 10.100 23.131 1.00 74.12 98 GLU A O 1
ATOM 788 N N . GLU A 1 99 ? -20.404 10.995 23.009 1.00 74.31 99 GLU A N 1
ATOM 789 C CA . GLU A 1 99 ? -20.700 11.974 21.956 1.00 74.31 99 GLU A CA 1
ATOM 790 C C . GLU A 1 99 ? -21.012 11.346 20.590 1.00 74.31 99 GLU A C 1
ATOM 792 O O . GLU A 1 99 ? -21.484 12.042 19.689 1.00 74.31 99 GLU A O 1
ATOM 797 N N . VAL A 1 100 ? -20.789 10.042 20.401 1.00 73.00 100 VAL A N 1
ATOM 798 C CA . VAL A 1 100 ? -21.127 9.347 19.146 1.00 73.00 100 VAL A CA 1
ATOM 799 C C . VAL A 1 100 ? -22.630 9.443 18.856 1.00 73.00 100 VAL A C 1
ATOM 801 O O . VAL A 1 100 ? -23.022 9.527 17.696 1.00 73.00 100 VAL A O 1
ATOM 804 N N . LEU A 1 101 ? -23.479 9.532 19.885 1.00 72.00 101 LEU A N 1
ATOM 805 C CA . LEU A 1 101 ? -24.931 9.690 19.723 1.00 72.00 101 LEU A CA 1
ATOM 806 C C . LEU A 1 101 ? -25.340 11.060 19.154 1.00 72.00 101 LEU A C 1
ATOM 808 O O . LEU A 1 101 ? -26.419 11.185 18.576 1.00 72.00 101 LEU A O 1
ATOM 812 N N . THR A 1 102 ? -24.500 12.083 19.315 1.00 75.50 102 THR A N 1
ATOM 813 C CA . THR A 1 102 ? -24.764 13.461 18.868 1.00 75.50 102 THR A CA 1
ATOM 814 C C . THR A 1 102 ? -23.965 13.847 17.630 1.00 75.50 102 THR A C 1
ATOM 816 O O . THR A 1 102 ? -24.481 14.555 16.768 1.00 75.50 102 THR A O 1
ATOM 819 N N . THR A 1 103 ? -22.719 13.390 17.526 1.00 74.31 103 THR A N 1
ATOM 820 C CA . THR A 1 103 ? -21.807 13.718 16.418 1.00 74.31 103 THR A CA 1
ATOM 821 C C . THR A 1 103 ? -21.820 12.676 15.306 1.00 74.31 103 THR A C 1
ATOM 823 O O . THR A 1 103 ? -21.458 12.996 14.177 1.00 74.31 103 THR A O 1
ATOM 826 N N . ASN A 1 104 ? -22.252 11.443 15.601 1.00 72.31 104 ASN A N 1
ATOM 827 C CA . ASN A 1 104 ? -22.174 10.293 14.697 1.00 72.31 104 ASN A CA 1
ATOM 828 C C . ASN A 1 104 ? -20.752 10.043 14.148 1.00 72.31 104 ASN A C 1
ATOM 830 O O . ASN A 1 104 ? -20.585 9.512 13.052 1.00 72.31 104 ASN A O 1
ATOM 834 N N . THR A 1 105 ? -19.716 10.447 14.893 1.00 72.00 105 THR A N 1
ATOM 835 C CA . THR A 1 105 ? -18.308 10.257 14.519 1.00 72.00 105 THR A CA 1
ATOM 836 C C . THR A 1 105 ? -17.601 9.358 15.517 1.00 72.00 105 THR A C 1
ATOM 838 O O . THR A 1 105 ? -17.641 9.623 16.714 1.00 72.00 105 THR A O 1
ATOM 841 N N . VAL A 1 106 ? -16.910 8.335 15.017 1.00 79.19 106 VAL A N 1
ATOM 842 C CA . VAL A 1 106 ? -16.091 7.407 15.809 1.00 79.19 106 VAL A CA 1
ATOM 843 C C . VAL A 1 106 ? -14.615 7.673 15.518 1.00 79.19 106 VAL A C 1
ATOM 845 O O . VAL A 1 106 ? -14.252 7.956 14.373 1.00 79.19 106 VAL A O 1
ATOM 848 N N . GLN A 1 107 ? -13.761 7.612 16.542 1.00 81.44 107 GLN A N 1
ATOM 849 C CA . GLN A 1 107 ? -12.323 7.832 16.381 1.00 81.44 107 GLN A CA 1
ATOM 850 C C . GLN A 1 107 ? -11.591 6.503 16.184 1.00 81.44 107 GLN A C 1
ATOM 852 O O . GLN A 1 107 ? -11.844 5.525 16.885 1.00 81.44 107 GLN A O 1
ATOM 857 N N . PHE A 1 108 ? -10.662 6.481 15.226 1.00 83.31 108 PHE A N 1
ATOM 858 C CA . PHE A 1 108 ? -9.878 5.300 14.876 1.00 83.31 108 PHE A CA 1
ATOM 859 C C . PHE A 1 108 ? -8.393 5.557 15.111 1.00 83.31 108 PHE A C 1
ATOM 861 O O . PHE A 1 108 ? -7.825 6.507 14.569 1.00 83.31 108 PHE A O 1
ATOM 868 N N . PHE A 1 109 ? -7.753 4.663 15.857 1.00 83.94 109 PHE A N 1
ATOM 869 C CA . PHE A 1 109 ? -6.322 4.677 16.122 1.00 83.94 109 PHE A CA 1
ATOM 870 C C . PHE A 1 109 ? -5.696 3.413 15.550 1.00 83.94 109 PHE A C 1
ATOM 872 O O . PHE A 1 109 ? -6.055 2.297 15.917 1.00 83.94 109 PHE A O 1
ATOM 879 N N . TYR A 1 110 ? -4.742 3.581 14.644 1.00 82.38 110 TYR A N 1
ATOM 880 C CA . TYR A 1 110 ? -4.075 2.467 13.984 1.00 82.38 110 TYR A CA 1
ATOM 881 C C . TYR A 1 110 ? -2.654 2.316 14.518 1.00 82.38 110 TYR A C 1
ATOM 883 O O . TYR A 1 110 ? -1.947 3.311 14.702 1.00 82.38 110 TYR A O 1
ATOM 891 N N . LYS A 1 111 ? -2.228 1.074 14.769 1.00 82.12 111 LYS A N 1
ATOM 892 C CA . LYS A 1 111 ? -0.839 0.789 15.157 1.00 82.12 111 LYS A CA 1
ATOM 893 C C . LYS A 1 111 ? 0.108 0.977 13.973 1.00 82.12 111 LYS A C 1
ATOM 895 O O . LYS A 1 111 ? 1.165 1.586 14.115 1.00 82.12 111 LYS A O 1
ATOM 900 N N . GLU A 1 112 ? -0.323 0.514 12.807 1.00 74.94 112 GLU A N 1
ATOM 901 C CA . GLU A 1 112 ? 0.320 0.720 11.513 1.00 74.94 112 GLU A CA 1
ATOM 902 C C . GLU A 1 112 ? -0.722 1.253 10.535 1.00 74.94 112 GLU A C 1
ATOM 904 O O . GLU A 1 112 ? -1.906 0.948 10.677 1.00 74.94 112 GLU A O 1
ATOM 909 N N . LEU A 1 113 ? -0.306 2.087 9.575 1.00 66.75 113 LEU A N 1
ATOM 910 C CA . LEU A 1 113 ? -1.242 2.670 8.615 1.00 66.75 113 LEU A CA 1
ATOM 911 C C . LEU A 1 113 ? -1.967 1.540 7.876 1.00 66.75 113 LEU A C 1
ATOM 913 O O . LEU A 1 113 ? -1.306 0.773 7.181 1.00 66.75 113 LEU A O 1
ATOM 917 N N . PRO A 1 114 ? -3.299 1.439 8.007 1.00 66.56 114 PRO A N 1
ATOM 918 C CA . PRO A 1 114 ? -4.050 0.386 7.354 1.00 66.56 114 PRO A CA 1
ATOM 919 C C . PRO A 1 114 ? -3.939 0.569 5.843 1.00 66.56 114 PRO A C 1
ATOM 921 O O . PRO A 1 114 ? -4.006 1.706 5.348 1.00 66.56 114 PRO A O 1
ATOM 924 N N . GLY A 1 115 ? -3.836 -0.541 5.116 1.00 63.84 115 GLY A N 1
ATOM 925 C CA . GLY A 1 115 ? -3.932 -0.541 3.665 1.00 63.84 115 GLY A CA 1
ATOM 926 C C . GLY A 1 115 ? -5.134 0.271 3.164 1.00 63.84 115 GLY A C 1
ATOM 927 O O . GLY A 1 115 ? -6.188 0.362 3.802 1.00 63.84 115 GLY A O 1
ATOM 928 N N . ILE A 1 116 ? -4.984 0.865 1.978 1.00 67.94 116 ILE A N 1
ATOM 929 C CA . ILE A 1 116 ? -5.972 1.771 1.358 1.00 67.94 116 ILE A CA 1
ATOM 930 C C . ILE A 1 116 ? -7.372 1.129 1.276 1.00 67.94 116 ILE A C 1
ATOM 932 O O . ILE A 1 116 ? -8.386 1.823 1.337 1.00 67.94 116 ILE A O 1
ATOM 936 N N . ILE A 1 117 ? -7.441 -0.199 1.149 1.00 63.78 117 ILE A N 1
ATOM 937 C CA . ILE A 1 117 ? -8.696 -0.956 1.077 1.00 63.78 117 ILE A CA 1
ATOM 938 C C . ILE A 1 117 ? -9.438 -0.911 2.418 1.00 63.78 117 ILE A C 1
ATOM 940 O O . ILE A 1 117 ? -10.621 -0.579 2.444 1.00 63.78 117 ILE A O 1
ATOM 944 N N . THR A 1 118 ? -8.749 -1.174 3.528 1.00 62.72 118 THR A N 1
ATOM 945 C CA . THR A 1 118 ? -9.334 -1.149 4.876 1.00 62.72 118 THR A CA 1
ATOM 946 C C . THR A 1 118 ? -9.817 0.254 5.245 1.00 62.72 118 THR A C 1
ATOM 948 O O . THR A 1 118 ? -10.908 0.398 5.789 1.00 62.72 118 THR A O 1
ATOM 951 N N . GLN A 1 119 ? -9.083 1.305 4.857 1.00 63.91 119 GLN A N 1
ATOM 952 C CA . GLN A 1 119 ? -9.522 2.695 5.062 1.00 63.91 119 GLN A CA 1
ATOM 953 C C . GLN A 1 119 ? -10.875 2.989 4.402 1.00 63.91 119 GLN A C 1
ATOM 955 O O . GLN A 1 119 ? -11.711 3.672 4.988 1.00 63.91 119 GLN A O 1
ATOM 960 N N . ARG A 1 120 ? -11.117 2.446 3.202 1.00 62.31 120 ARG A N 1
ATOM 961 C CA . ARG A 1 120 ? -12.390 2.637 2.490 1.00 62.31 120 ARG A CA 1
ATOM 962 C C . ARG A 1 120 ? -13.563 1.928 3.156 1.00 62.31 120 ARG A C 1
ATOM 964 O O . ARG A 1 120 ? -14.666 2.451 3.094 1.00 62.31 120 ARG A O 1
ATOM 971 N N . TYR A 1 121 ? -13.337 0.767 3.768 1.00 61.06 121 TYR A N 1
ATOM 972 C CA . TYR A 1 121 ? -14.390 0.040 4.485 1.00 61.06 121 TYR A CA 1
ATOM 973 C C . TYR A 1 121 ? -14.800 0.724 5.790 1.00 61.06 121 TYR A C 1
ATOM 975 O O . TYR A 1 121 ? -15.944 0.594 6.198 1.00 61.06 121 TYR A O 1
ATOM 983 N N . VAL A 1 122 ? -13.876 1.434 6.441 1.00 61.12 122 VAL A N 1
ATOM 984 C CA . VAL A 1 122 ? -14.127 2.099 7.729 1.00 61.12 122 VAL A CA 1
ATOM 985 C C . VAL A 1 122 ? -14.751 3.494 7.559 1.00 61.12 122 VAL A C 1
ATOM 987 O O . VAL A 1 122 ? -15.429 3.975 8.460 1.00 61.12 122 VAL A O 1
ATOM 990 N N . GLN A 1 123 ? -14.531 4.157 6.418 1.00 54.94 123 GLN A N 1
ATOM 991 C CA . GLN A 1 123 ? -15.053 5.504 6.133 1.00 54.94 123 GLN A CA 1
ATOM 992 C C . GLN A 1 123 ? -16.438 5.537 5.459 1.00 54.94 123 GLN A C 1
ATOM 994 O O . GLN A 1 123 ? -16.968 6.631 5.260 1.00 54.94 123 GLN A O 1
ATOM 999 N N . ALA A 1 124 ? -16.987 4.388 5.057 1.00 42.66 124 ALA A N 1
ATOM 1000 C CA . ALA A 1 124 ? -18.282 4.272 4.380 1.00 42.66 124 ALA A CA 1
ATOM 1001 C C . ALA A 1 124 ? -19.394 3.894 5.365 1.00 42.66 124 ALA A C 1
ATOM 1003 O O . ALA A 1 124 ? -20.508 4.442 5.205 1.00 42.66 124 ALA A O 1
#

Sequence (124 aa):
MGKIGLIIWREYITRVRKPSFLIMTFLGPLLIAGAVTLMVYFSLKESSEQLVLVVDKPQLLTDKLKDGKDIHFFYTQQEQSDSAFKAGPYTLMVDVNEEVLTTNTVQFFYKELPGIITQRYVQA

Foldseek 3Di:
DCPVVVVVVVVVVVQCPPPVNVCCVVVVVVVVVVVVVVVVVVLVVLLAQAEEEEQAQPCPCVPVDDDDPRYDYDYDPDDDDPVRCLVDPHAKYWYDDPCCVVPVDIDIDGNDDRRPVVVVVVVD

Radius of gyration: 27.14 Å; chains: 1; bounding box: 46×37×78 Å